Protein AF-A0A167VWB8-F1 (afdb_monomer_lite)

pLDDT: mean 74.45, std 15.97, range [36.44, 98.19]

Sequence (142 aa):
MIPTLVRRLAQPVKEAAIKSAQASNFHQTKKVWPPNFKELSHQQQLRFEKKYKRRVSLANRAPRWEKGVKYAQLATITAALIWLLFYSEFEWWGKKYKPSEEIRRRAQYLFGVMDPDKRYERRKDMVEPASVSSDNKESPSK

Structure (mmCIF, N/CA/C/O backbone):
data_AF-A0A167VWB8-F1
#
_entry.id   AF-A0A167VWB8-F1
#
loop_
_atom_site.group_PDB
_atom_site.id
_atom_site.type_symbol
_atom_site.label_atom_id
_atom_site.label_alt_id
_atom_site.label_comp_id
_atom_site.label_asym_id
_atom_site.label_entity_id
_atom_site.label_seq_id
_atom_site.pdbx_PDB_ins_code
_atom_site.Cartn_x
_atom_site.Cartn_y
_atom_site.Cartn_z
_atom_site.occupancy
_atom_site.B_iso_or_equiv
_atom_site.auth_seq_id
_atom_site.auth_comp_id
_atom_site.auth_asym_id
_atom_site.auth_atom_id
_atom_site.pdbx_PDB_model_num
ATOM 1 N N . MET A 1 1 ? 10.778 -33.734 -0.907 1.00 60.62 1 MET A N 1
ATOM 2 C CA . MET A 1 1 ? 9.979 -32.480 -0.933 1.00 60.62 1 MET A CA 1
ATOM 3 C C . MET A 1 1 ? 8.494 -32.671 -1.287 1.00 60.62 1 MET A C 1
ATOM 5 O O . MET A 1 1 ? 7.759 -31.699 -1.330 1.00 60.62 1 MET A O 1
ATOM 9 N N . ILE A 1 2 ? 8.015 -33.904 -1.480 1.00 66.31 2 ILE A N 1
ATOM 10 C CA . ILE A 1 2 ? 6.607 -34.217 -1.781 1.00 66.31 2 ILE A CA 1
ATOM 11 C C . ILE A 1 2 ? 5.642 -34.105 -0.570 1.00 66.31 2 ILE A C 1
ATOM 13 O O . ILE A 1 2 ? 4.520 -33.635 -0.768 1.00 66.31 2 ILE A O 1
ATOM 17 N N . PRO A 1 3 ? 6.012 -34.432 0.692 1.00 68.50 3 PRO A N 1
ATOM 18 C CA . PRO A 1 3 ? 5.035 -34.424 1.792 1.00 68.50 3 PRO A CA 1
ATOM 19 C C . PRO A 1 3 ? 4.537 -33.014 2.150 1.00 68.50 3 PRO A C 1
ATOM 21 O O . PRO A 1 3 ? 3.423 -32.846 2.646 1.00 68.50 3 PRO A O 1
ATOM 24 N N . THR A 1 4 ? 5.324 -31.977 1.854 1.00 69.12 4 THR A N 1
ATOM 25 C CA . THR A 1 4 ? 4.926 -30.576 2.044 1.00 69.12 4 THR A CA 1
ATOM 26 C C . THR A 1 4 ? 3.908 -30.117 1.001 1.00 69.12 4 THR A C 1
ATOM 28 O O . THR A 1 4 ? 3.025 -29.331 1.340 1.00 69.12 4 THR A O 1
ATOM 31 N N . LEU A 1 5 ? 3.975 -30.629 -0.233 1.00 70.94 5 LEU A N 1
ATOM 32 C CA . LEU A 1 5 ? 3.001 -30.341 -1.290 1.00 70.94 5 LEU A CA 1
ATOM 33 C C . LEU A 1 5 ? 1.648 -30.988 -0.985 1.00 70.94 5 LEU A C 1
ATOM 35 O O . LEU A 1 5 ? 0.629 -30.305 -1.025 1.00 70.94 5 LEU A O 1
ATOM 39 N N . VAL A 1 6 ? 1.641 -32.256 -0.561 1.00 73.88 6 VAL A N 1
ATOM 40 C CA . VAL A 1 6 ? 0.412 -32.957 -0.141 1.00 73.88 6 VAL A CA 1
ATOM 41 C C . VAL A 1 6 ? -0.236 -32.254 1.053 1.00 73.88 6 VAL A C 1
ATOM 43 O O . VAL A 1 6 ? -1.441 -32.006 1.060 1.00 73.88 6 VAL A O 1
ATOM 46 N N . ARG A 1 7 ? 0.567 -31.839 2.045 1.00 70.81 7 ARG A N 1
ATOM 47 C CA . ARG A 1 7 ? 0.068 -31.082 3.202 1.00 70.81 7 ARG A CA 1
ATOM 48 C C . ARG A 1 7 ? -0.544 -29.738 2.800 1.00 70.81 7 ARG A C 1
ATOM 50 O O . ARG A 1 7 ? -1.544 -29.358 3.399 1.00 70.81 7 ARG A O 1
ATOM 57 N N . ARG A 1 8 ? 0.030 -29.041 1.810 1.00 67.56 8 ARG A N 1
ATOM 58 C CA . ARG A 1 8 ? -0.489 -27.765 1.282 1.00 67.56 8 ARG A CA 1
ATOM 59 C C . ARG A 1 8 ? -1.776 -27.949 0.476 1.00 67.56 8 ARG A C 1
ATOM 61 O O . ARG A 1 8 ? -2.712 -27.190 0.688 1.00 67.56 8 ARG A O 1
ATOM 68 N N . LEU A 1 9 ? -1.865 -28.987 -0.357 1.00 71.56 9 LEU A N 1
ATOM 69 C CA . LEU A 1 9 ? -3.081 -29.325 -1.110 1.00 71.56 9 LEU A CA 1
ATOM 70 C C . LEU A 1 9 ? -4.237 -29.780 -0.203 1.00 71.56 9 LEU A C 1
ATOM 72 O O . LEU A 1 9 ? -5.399 -29.553 -0.522 1.00 71.56 9 LEU A O 1
ATOM 76 N N . ALA A 1 10 ? -3.932 -30.357 0.962 1.00 71.38 10 ALA A N 1
ATOM 77 C CA . ALA A 1 10 ? -4.936 -30.755 1.947 1.00 71.38 10 ALA A CA 1
ATOM 78 C C . ALA A 1 10 ? -5.437 -29.602 2.846 1.00 71.38 10 ALA A C 1
ATOM 80 O O . ALA A 1 10 ? -6.447 -29.765 3.531 1.00 71.38 10 ALA A O 1
ATOM 81 N N . GLN A 1 11 ? -4.760 -28.445 2.882 1.00 71.19 11 GLN A N 1
ATOM 82 C CA . GLN A 1 11 ? -5.212 -27.290 3.673 1.00 71.19 11 GLN A CA 1
ATOM 83 C C . GLN A 1 11 ? -6.559 -26.698 3.221 1.00 71.19 11 GLN A C 1
ATOM 85 O O . GLN A 1 11 ? -7.407 -26.524 4.096 1.00 71.19 11 GLN A O 1
ATOM 90 N N . PRO A 1 12 ? -6.837 -26.457 1.921 1.00 75.50 12 PRO A N 1
ATOM 91 C CA . PRO A 1 12 ? -8.128 -25.903 1.498 1.00 75.50 12 PRO A CA 1
ATOM 92 C C . PRO A 1 12 ? -9.307 -26.827 1.829 1.00 75.50 12 PRO A C 1
ATOM 94 O O . PRO A 1 12 ? -10.365 -26.350 2.229 1.00 75.50 12 PRO A O 1
ATOM 97 N N . VAL A 1 13 ? -9.116 -28.149 1.738 1.00 76.38 13 VAL A N 1
ATOM 98 C CA . VAL A 1 13 ? -10.147 -29.144 2.084 1.00 76.38 13 VAL A CA 1
ATOM 99 C C . VAL A 1 13 ? -10.438 -29.131 3.583 1.00 76.38 13 VAL A C 1
ATOM 101 O O . VAL A 1 13 ? -11.598 -29.136 3.988 1.00 76.38 13 VAL A O 1
ATOM 104 N N . LYS A 1 14 ? -9.399 -29.050 4.423 1.00 76.44 14 LYS A N 1
ATOM 105 C CA . LYS A 1 14 ? -9.564 -28.922 5.878 1.00 76.44 14 LYS A CA 1
ATOM 106 C C . LYS A 1 14 ? -10.263 -27.620 6.256 1.00 76.44 14 LYS A C 1
ATOM 108 O O . LYS A 1 14 ? -11.156 -27.637 7.093 1.00 76.44 14 LYS A O 1
ATOM 113 N N . GLU A 1 15 ? -9.905 -26.506 5.626 1.00 75.06 15 GLU A N 1
ATOM 114 C CA . GLU A 1 15 ? -10.572 -25.222 5.857 1.00 75.06 15 GLU A CA 1
ATOM 115 C C . GLU A 1 15 ? -12.040 -25.241 5.414 1.00 75.06 15 GLU A C 1
ATOM 117 O O . GLU A 1 15 ? -12.893 -24.709 6.121 1.00 75.06 15 GLU A O 1
ATOM 122 N N . ALA A 1 16 ? -12.360 -25.881 4.286 1.00 77.31 16 ALA A N 1
ATOM 123 C CA . ALA A 1 16 ? -13.734 -26.057 3.817 1.00 77.31 16 ALA A CA 1
ATOM 124 C C . ALA A 1 16 ? -14.557 -26.977 4.738 1.00 77.31 16 ALA A C 1
ATOM 126 O O . ALA A 1 16 ? -15.712 -26.676 5.048 1.00 77.31 16 ALA A O 1
ATOM 127 N N . ALA A 1 17 ? -13.957 -28.060 5.240 1.00 77.25 17 ALA A N 1
ATOM 128 C CA . ALA A 1 17 ? -14.576 -28.958 6.214 1.00 77.25 17 ALA A CA 1
ATOM 129 C C . ALA A 1 17 ? -14.841 -28.255 7.558 1.00 77.25 17 ALA A C 1
ATOM 131 O O . ALA A 1 17 ? -15.912 -28.393 8.138 1.00 77.25 17 ALA A O 1
ATOM 132 N N . ILE A 1 18 ? -13.904 -27.428 8.031 1.00 74.56 18 ILE A N 1
ATOM 133 C CA . ILE A 1 18 ? -14.086 -26.627 9.249 1.00 74.56 18 ILE A CA 1
ATOM 134 C C . ILE A 1 18 ? -15.188 -25.576 9.049 1.00 74.56 18 ILE A C 1
ATOM 136 O O . ILE A 1 18 ? -16.028 -25.407 9.927 1.00 74.56 18 ILE A O 1
ATOM 140 N N . LYS A 1 19 ? -15.233 -24.899 7.894 1.00 73.25 19 LYS A N 1
ATOM 141 C CA . LYS A 1 19 ? -16.281 -23.911 7.573 1.00 73.25 19 LYS A CA 1
ATOM 142 C C . LYS A 1 19 ? -17.673 -24.542 7.476 1.00 73.25 19 LYS A C 1
ATOM 144 O O . LYS A 1 19 ? -18.631 -23.961 7.975 1.00 73.25 19 LYS A O 1
ATOM 149 N N . SER A 1 20 ? -17.791 -25.728 6.878 1.00 71.38 20 SER A N 1
ATOM 150 C CA . SER A 1 20 ? -19.065 -26.461 6.787 1.00 71.38 20 SER A CA 1
ATOM 151 C C . SER A 1 20 ? -19.512 -27.031 8.137 1.00 71.38 20 SER A C 1
ATOM 153 O O . SER A 1 20 ? -20.681 -26.904 8.487 1.00 71.38 20 SER A O 1
ATOM 155 N N . ALA A 1 21 ? -18.589 -27.548 8.953 1.00 67.62 21 ALA A N 1
ATOM 156 C CA . ALA A 1 21 ? -18.888 -27.987 10.319 1.00 67.62 21 ALA A CA 1
ATOM 157 C C . ALA A 1 21 ? -19.244 -26.822 11.266 1.00 67.62 21 ALA A C 1
ATOM 159 O O . ALA A 1 21 ? -20.027 -26.989 12.202 1.00 67.62 21 ALA A O 1
ATOM 160 N N . GLN A 1 22 ? -18.694 -25.627 11.032 1.00 64.19 22 GLN A N 1
ATOM 161 C CA . GLN A 1 22 ? -19.114 -24.399 11.716 1.00 64.19 22 GLN A CA 1
ATOM 162 C C . GLN A 1 22 ? -20.498 -23.938 11.247 1.00 64.19 22 GLN A C 1
ATOM 164 O O . GLN A 1 22 ? -21.268 -23.440 12.063 1.00 64.19 22 GLN A O 1
ATOM 169 N N . ALA A 1 23 ? -20.839 -24.160 9.972 1.00 65.12 23 ALA A N 1
ATOM 170 C CA . ALA A 1 23 ? -22.150 -23.822 9.431 1.00 65.12 23 ALA A CA 1
ATOM 171 C C . ALA A 1 23 ? -23.291 -24.644 10.048 1.00 65.12 23 ALA A C 1
ATOM 173 O O . ALA A 1 23 ? -24.382 -24.120 10.260 1.00 65.12 23 ALA A O 1
ATOM 174 N N . SER A 1 24 ? -23.033 -25.910 10.383 1.00 69.94 24 SER A N 1
ATOM 175 C CA . SER A 1 24 ? -24.018 -26.790 11.022 1.00 69.94 24 SER A CA 1
ATOM 176 C C . SER A 1 24 ? -24.162 -26.576 12.534 1.00 69.94 24 SER A C 1
ATOM 178 O O . SER A 1 24 ? -25.145 -27.023 13.112 1.00 69.94 24 SER A O 1
ATOM 180 N N . ASN A 1 25 ? -23.203 -25.906 13.187 1.00 61.91 25 ASN A N 1
ATOM 181 C CA . ASN A 1 25 ? -23.147 -25.727 14.645 1.00 61.91 25 ASN A CA 1
ATOM 182 C C . ASN A 1 25 ? -23.121 -24.242 15.049 1.00 61.91 25 ASN A C 1
ATOM 184 O O . ASN A 1 25 ? -22.355 -23.833 15.927 1.00 61.91 25 ASN A O 1
ATOM 188 N N . PHE A 1 26 ? -23.940 -23.400 14.418 1.00 65.69 26 PHE A N 1
ATOM 189 C CA . PHE A 1 26 ? -24.116 -22.031 14.896 1.00 65.69 26 PHE A CA 1
ATOM 190 C C . PHE A 1 26 ? -24.963 -22.031 16.170 1.00 65.69 26 PHE A C 1
ATOM 192 O O . PHE A 1 26 ? -26.190 -21.950 16.128 1.00 65.69 26 PHE A O 1
ATOM 199 N N . HIS A 1 27 ? -24.308 -22.077 17.330 1.00 69.12 27 HIS A N 1
ATOM 200 C CA . HIS A 1 27 ? -24.949 -21.633 18.562 1.00 69.12 27 HIS A CA 1
ATOM 201 C C . HIS A 1 27 ? -25.431 -20.199 18.347 1.00 69.12 27 HIS A C 1
ATOM 203 O O . HIS A 1 27 ? -24.620 -19.301 18.101 1.00 69.12 27 HIS A O 1
ATOM 209 N N . GLN A 1 28 ? -26.747 -19.988 18.424 1.00 68.88 28 GLN A N 1
ATOM 210 C CA . GLN A 1 28 ? -27.326 -18.653 18.358 1.00 68.88 28 GLN A CA 1
ATOM 211 C C . GLN A 1 28 ? -26.624 -17.783 19.401 1.00 68.88 28 GLN A C 1
ATOM 213 O O . GLN A 1 28 ? -26.596 -18.093 20.596 1.00 68.88 28 GLN A O 1
ATOM 218 N N . THR A 1 29 ? -25.974 -16.718 18.940 1.00 70.50 29 THR A N 1
ATOM 219 C CA . THR A 1 29 ? -25.264 -15.809 19.831 1.00 70.50 29 THR A CA 1
ATOM 220 C C . THR A 1 29 ? -26.277 -15.204 20.790 1.00 70.50 29 THR A C 1
ATOM 222 O O . THR A 1 29 ? -27.188 -14.509 20.351 1.00 70.50 29 THR A O 1
ATOM 225 N N . LYS A 1 30 ? -26.089 -15.406 22.102 1.00 75.00 30 LYS A N 1
ATOM 226 C CA . LYS A 1 30 ? -26.964 -14.835 23.148 1.00 75.00 30 LYS A CA 1
ATOM 227 C C . LYS A 1 30 ? -27.157 -13.316 23.022 1.00 75.00 30 LYS A C 1
ATOM 229 O O . LYS A 1 30 ? -28.096 -12.763 23.579 1.00 75.00 30 LYS A O 1
ATOM 234 N N . LYS A 1 31 ? -26.242 -12.634 22.326 1.00 77.62 31 LYS A N 1
ATOM 235 C CA . LYS A 1 31 ? -26.277 -11.201 22.059 1.00 77.62 31 LYS A CA 1
ATOM 236 C C . LYS A 1 31 ? -26.300 -10.956 20.553 1.00 77.62 31 LYS A C 1
ATOM 238 O O . LYS A 1 31 ? -25.361 -11.354 19.868 1.00 77.62 31 LYS A O 1
ATOM 243 N N . VAL A 1 32 ? -27.335 -10.266 20.074 1.00 77.62 32 VAL A N 1
ATOM 244 C CA . VAL A 1 32 ? -27.423 -9.802 18.684 1.00 77.62 32 VAL A CA 1
ATOM 245 C C . VAL A 1 32 ? -26.295 -8.802 18.429 1.00 77.62 32 VAL A C 1
ATOM 247 O O . VAL A 1 32 ? -26.102 -7.839 19.176 1.00 77.62 32 VAL A O 1
ATOM 250 N N . TRP A 1 33 ? -25.506 -9.076 17.398 1.00 76.56 33 TRP A N 1
ATOM 251 C CA . TRP A 1 33 ? -24.496 -8.175 16.859 1.00 76.56 33 TRP A CA 1
ATOM 252 C C . TRP A 1 33 ? -24.957 -7.747 15.463 1.00 76.56 33 TRP A C 1
ATOM 254 O O . TRP A 1 33 ? -25.432 -8.615 14.732 1.00 76.56 33 TRP A O 1
ATOM 264 N N . PRO A 1 34 ? -24.793 -6.485 15.032 1.00 81.25 34 PRO A N 1
ATOM 265 C CA . PRO A 1 34 ? -24.220 -5.325 15.722 1.00 81.25 34 PRO A CA 1
ATOM 266 C C . PRO A 1 34 ? -25.201 -4.640 16.699 1.00 81.25 34 PRO A C 1
ATOM 268 O O . PRO A 1 34 ? -26.410 -4.712 16.510 1.00 81.25 34 PRO A O 1
ATOM 271 N N . PRO A 1 35 ? -24.700 -3.952 17.743 1.00 84.62 35 PRO A N 1
ATOM 272 C CA . PRO A 1 35 ? -25.546 -3.133 18.606 1.00 84.62 35 PRO A CA 1
ATOM 273 C C . PRO A 1 35 ? -26.046 -1.884 17.862 1.00 84.62 35 PRO A C 1
ATOM 275 O O . PRO A 1 35 ? -25.290 -1.268 17.107 1.00 84.62 35 PRO A O 1
ATOM 278 N N . ASN A 1 36 ? -27.291 -1.472 18.118 1.00 87.62 36 ASN A N 1
ATOM 279 C CA . ASN A 1 36 ? -27.880 -0.254 17.553 1.00 87.62 36 ASN A CA 1
ATOM 280 C C . ASN A 1 36 ? -27.191 0.997 18.114 1.00 87.62 36 ASN A C 1
ATOM 282 O O . ASN A 1 36 ? -27.569 1.511 19.161 1.00 87.62 36 ASN A O 1
ATOM 286 N N . PHE A 1 37 ? -26.184 1.527 17.414 1.00 85.50 37 PHE A N 1
ATOM 287 C CA . PHE A 1 37 ? -25.394 2.669 17.898 1.00 85.50 37 PHE A CA 1
ATOM 288 C C . PHE A 1 37 ? -26.229 3.911 18.239 1.00 85.50 37 PHE A C 1
ATOM 290 O O . PHE A 1 37 ? -25.836 4.656 19.130 1.00 85.50 37 PHE A O 1
ATOM 297 N N . LYS A 1 38 ? -27.380 4.113 17.587 1.00 87.50 38 LYS A N 1
ATOM 298 C CA . LYS A 1 38 ? -28.274 5.261 17.821 1.00 87.50 38 LYS A CA 1
ATOM 299 C C . LYS A 1 38 ? -28.939 5.255 19.202 1.00 87.50 38 LYS A C 1
ATOM 301 O O . LYS A 1 38 ? -29.247 6.319 19.718 1.00 87.50 38 LYS A O 1
ATOM 306 N N . GLU A 1 39 ? -29.129 4.080 19.795 1.00 90.69 39 GLU A N 1
ATOM 307 C CA . GLU A 1 39 ? -29.766 3.911 21.109 1.00 90.69 39 GLU A CA 1
ATOM 308 C C . GLU A 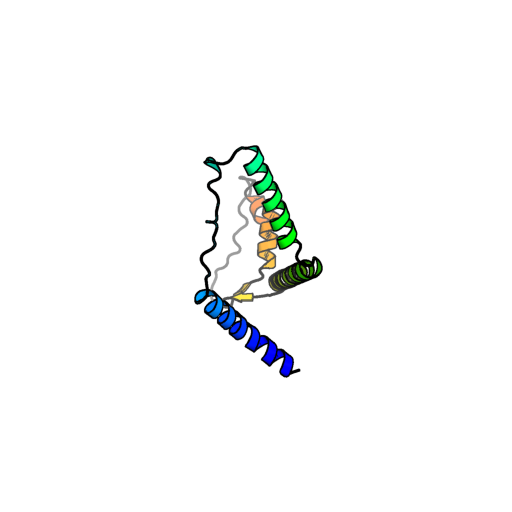1 39 ? -28.748 3.984 22.263 1.00 90.69 39 GLU A C 1
ATOM 310 O O . GLU A 1 39 ? -29.122 4.040 23.432 1.00 90.69 39 GLU A O 1
ATOM 315 N N . LEU A 1 40 ? -27.445 3.969 21.953 1.00 87.62 40 LEU A N 1
ATOM 316 C CA . LEU A 1 40 ? -26.378 3.968 22.950 1.00 87.62 40 LEU A CA 1
ATOM 317 C C . LEU A 1 40 ? -25.995 5.385 23.384 1.00 87.62 40 LEU A C 1
ATOM 319 O O . LEU A 1 40 ? -25.888 6.299 22.569 1.00 87.62 40 LEU A O 1
ATOM 323 N N . SER A 1 41 ? -25.642 5.524 24.665 1.00 94.19 41 SER A N 1
ATOM 324 C CA . SER A 1 41 ? -25.012 6.741 25.185 1.00 94.19 41 SER A CA 1
ATOM 325 C C . SER A 1 41 ? -23.707 7.045 24.440 1.00 94.19 41 SER A C 1
ATOM 327 O O . SER A 1 41 ? -22.932 6.140 24.109 1.00 94.19 41 SER A O 1
ATOM 329 N N . HIS A 1 42 ? -23.414 8.331 24.240 1.00 93.88 42 HIS A N 1
ATOM 330 C CA . HIS A 1 42 ? -22.213 8.792 23.543 1.00 93.88 42 HIS A CA 1
ATOM 331 C C . HIS A 1 42 ? -20.914 8.220 24.143 1.00 93.88 42 HIS A C 1
ATOM 333 O O . HIS A 1 42 ? -20.017 7.780 23.424 1.00 93.88 42 HIS A O 1
ATOM 339 N N . GLN A 1 43 ? -20.835 8.099 25.472 1.00 95.19 43 GLN A N 1
ATOM 340 C CA . GLN A 1 43 ? -19.680 7.482 26.132 1.00 95.19 43 GLN A CA 1
ATOM 341 C C . GLN A 1 43 ? -19.504 6.006 25.745 1.00 95.19 43 GLN A C 1
ATOM 343 O O . GLN A 1 43 ? -18.380 5.525 25.580 1.00 95.19 43 GLN A O 1
ATOM 348 N N . GLN A 1 44 ? -20.603 5.266 25.586 1.00 92.06 44 GLN A N 1
ATOM 349 C CA . GLN A 1 44 ? -20.552 3.865 25.177 1.00 92.06 44 GLN A CA 1
ATOM 350 C C . GLN A 1 44 ? -20.117 3.738 23.715 1.00 92.06 44 GLN A C 1
ATOM 352 O O . GLN A 1 44 ? -19.270 2.893 23.417 1.00 92.06 44 GLN A O 1
ATOM 357 N N . GLN A 1 45 ? -20.622 4.602 22.828 1.00 93.69 45 GLN A N 1
ATOM 358 C CA . GLN A 1 45 ? -20.195 4.664 21.425 1.00 93.69 45 GLN A CA 1
ATOM 359 C C . GLN A 1 45 ? -18.676 4.861 21.315 1.00 93.69 45 GLN A C 1
ATOM 361 O O . GLN A 1 45 ? -18.005 4.054 20.669 1.00 93.69 45 GLN A O 1
ATOM 366 N N . LEU A 1 46 ? -18.109 5.833 22.040 1.00 95.06 46 LEU A N 1
ATOM 367 C CA . LEU A 1 46 ? -16.662 6.091 22.051 1.00 95.06 46 LEU A CA 1
ATOM 368 C C . LEU A 1 46 ? -15.851 4.883 22.551 1.00 95.06 46 LEU A C 1
ATOM 370 O O . LEU A 1 46 ? -14.784 4.565 22.016 1.00 95.06 46 LEU A O 1
ATOM 374 N N . ARG A 1 47 ? -16.351 4.150 23.556 1.00 94.00 47 ARG A N 1
ATOM 375 C CA . ARG A 1 47 ? -15.696 2.917 24.038 1.00 94.00 47 ARG A CA 1
ATOM 376 C C . ARG A 1 47 ? -15.696 1.821 22.974 1.00 94.00 47 ARG A C 1
ATOM 378 O O . ARG A 1 47 ? -14.689 1.117 22.833 1.00 94.00 47 ARG A O 1
ATOM 385 N N . PHE A 1 48 ? -16.791 1.666 22.231 1.00 93.00 48 PHE A N 1
ATOM 386 C CA . PHE A 1 48 ? -16.866 0.713 21.124 1.00 93.00 48 PHE A CA 1
ATOM 387 C C . PHE A 1 48 ? -15.954 1.111 19.972 1.00 93.00 48 PHE A C 1
ATOM 389 O O . PHE A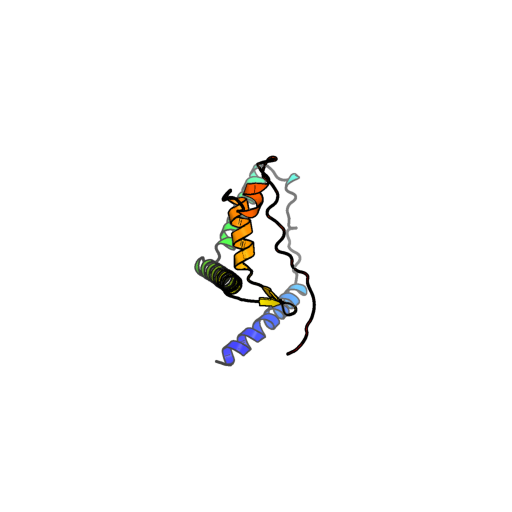 1 48 ? -15.218 0.259 19.479 1.00 93.00 48 PHE A O 1
ATOM 396 N N . GLU A 1 49 ? -15.922 2.390 19.613 1.00 94.38 49 GLU A N 1
ATOM 397 C CA . GLU A 1 49 ? -15.032 2.910 18.580 1.00 94.38 49 GLU A CA 1
ATOM 398 C C . GLU A 1 49 ? -13.561 2.669 18.943 1.00 94.38 49 GLU A C 1
ATOM 400 O O . GLU A 1 49 ? -12.802 2.093 18.158 1.00 94.38 49 GLU A O 1
ATOM 405 N N . LYS A 1 50 ? -13.162 2.998 20.180 1.00 96.31 50 LYS A N 1
ATOM 406 C CA . LYS A 1 50 ? -11.809 2.729 20.691 1.00 96.31 50 LYS A CA 1
ATOM 407 C C . LYS A 1 50 ? -11.473 1.236 20.642 1.00 96.31 50 LYS A C 1
ATOM 409 O O . LYS A 1 50 ? -10.377 0.857 20.220 1.00 96.31 50 LYS A O 1
ATOM 414 N N . LYS A 1 51 ? -12.408 0.368 21.049 1.00 94.75 51 LYS A N 1
ATOM 415 C CA . LYS A 1 51 ? -12.238 -1.094 20.984 1.00 94.75 51 LYS A CA 1
ATOM 416 C C . LYS A 1 51 ? -12.101 -1.579 19.537 1.00 94.75 51 LYS A C 1
ATOM 418 O O . LYS A 1 51 ? -11.240 -2.418 19.274 1.00 94.75 51 LYS A O 1
ATOM 423 N N . TYR A 1 52 ? -12.906 -1.057 18.614 1.00 93.00 52 TYR A N 1
ATOM 424 C CA . TYR A 1 52 ? -12.860 -1.399 17.194 1.00 93.00 52 TYR A CA 1
ATOM 425 C C . TYR A 1 52 ? -11.523 -0.997 16.570 1.00 93.00 52 TYR A C 1
ATOM 427 O O . TYR A 1 52 ? -10.815 -1.861 16.057 1.00 93.00 52 TYR A O 1
ATOM 435 N N . LYS A 1 53 ? -11.109 0.268 16.722 1.00 95.62 53 LYS A N 1
ATOM 436 C CA . LYS A 1 53 ? -9.820 0.779 16.227 1.00 95.62 53 LYS A CA 1
ATOM 437 C C . LYS A 1 53 ? -8.642 -0.059 16.726 1.00 95.62 53 LYS A C 1
ATOM 439 O O . LYS A 1 53 ? -7.764 -0.426 15.947 1.00 95.62 53 LYS A O 1
ATOM 444 N N . ARG A 1 54 ? -8.654 -0.448 18.008 1.00 97.25 54 ARG A N 1
ATOM 445 C CA . ARG A 1 54 ? -7.631 -1.335 18.582 1.00 97.25 54 ARG A CA 1
ATOM 446 C C . ARG A 1 54 ? -7.623 -2.715 17.921 1.00 97.25 54 ARG A C 1
ATOM 448 O O . ARG A 1 54 ? -6.554 -3.219 17.596 1.00 97.25 54 ARG A O 1
ATOM 455 N N . ARG A 1 55 ? -8.792 -3.332 17.723 1.00 94.94 55 ARG A N 1
ATOM 456 C CA . ARG A 1 55 ? -8.901 -4.653 17.080 1.00 94.94 55 ARG A CA 1
ATOM 457 C C . ARG A 1 55 ? -8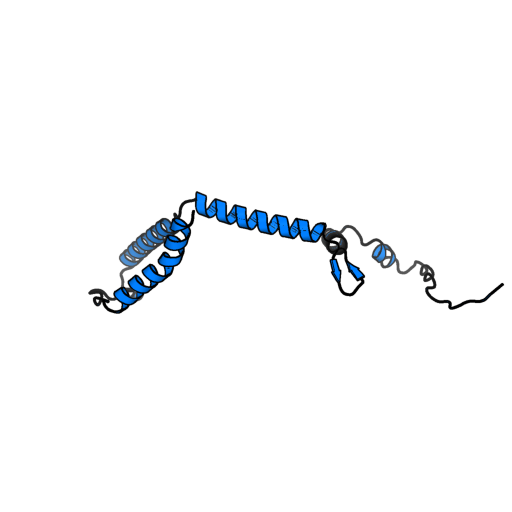.459 -4.616 15.622 1.00 94.94 55 ARG A C 1
ATOM 459 O O . ARG A 1 55 ? -7.707 -5.491 15.219 1.00 94.94 55 ARG A O 1
ATOM 466 N N . VAL A 1 56 ? -8.855 -3.589 14.874 1.00 92.88 56 VAL A N 1
ATOM 467 C CA . VAL A 1 56 ? -8.416 -3.381 13.488 1.00 92.88 56 VAL A CA 1
ATOM 468 C C . VAL A 1 56 ? -6.905 -3.182 13.429 1.00 92.88 56 VAL A C 1
ATOM 470 O O . VAL A 1 56 ? -6.241 -3.810 12.614 1.00 92.88 56 VAL A O 1
ATOM 473 N N . SER A 1 57 ? -6.335 -2.379 14.332 1.00 91.50 57 SER A N 1
ATOM 474 C CA . SER A 1 57 ? -4.884 -2.199 14.424 1.00 91.50 57 SER A CA 1
ATOM 475 C C . SER A 1 57 ? -4.155 -3.519 14.694 1.00 91.50 57 SER A C 1
ATOM 477 O O . SER A 1 57 ? -3.173 -3.811 14.019 1.00 91.50 57 SER A O 1
ATOM 479 N N . LEU A 1 58 ? -4.657 -4.347 15.620 1.00 89.62 58 LEU A N 1
ATOM 480 C CA . LEU A 1 58 ? -4.080 -5.661 15.922 1.00 89.62 58 LEU A CA 1
ATOM 481 C C . LEU A 1 58 ? -4.226 -6.651 14.761 1.00 89.62 58 LEU A C 1
ATOM 483 O O . LEU A 1 58 ? -3.252 -7.314 14.420 1.00 89.62 58 LEU A O 1
ATOM 487 N N . ALA A 1 59 ? -5.396 -6.715 14.122 1.00 87.94 59 ALA A N 1
ATOM 488 C CA . ALA A 1 59 ? -5.623 -7.558 12.948 1.00 87.94 59 ALA A CA 1
ATOM 489 C C . ALA A 1 59 ? -4.708 -7.148 11.781 1.00 87.94 59 ALA A C 1
ATOM 491 O O . ALA A 1 59 ? -4.103 -7.988 11.120 1.00 87.94 59 ALA A O 1
ATOM 492 N N . ASN A 1 60 ? -4.521 -5.841 11.589 1.00 83.50 60 ASN A N 1
ATOM 493 C CA . ASN A 1 60 ? -3.645 -5.291 10.559 1.00 83.50 60 ASN A CA 1
ATOM 494 C C . ASN A 1 60 ? -2.159 -5.287 10.950 1.00 83.50 60 ASN A C 1
ATOM 496 O O . ASN A 1 60 ? -1.316 -4.958 10.109 1.00 83.50 60 ASN A O 1
ATOM 500 N N . ARG A 1 61 ? -1.803 -5.700 12.174 1.00 84.19 61 ARG A N 1
ATOM 501 C CA . ARG A 1 61 ? -0.414 -5.836 12.651 1.00 84.19 61 ARG A CA 1
ATOM 502 C C . ARG A 1 61 ? 0.288 -7.088 12.104 1.00 84.19 61 ARG A C 1
ATOM 504 O O . ARG A 1 61 ? 1.327 -7.469 12.633 1.00 84.19 61 ARG A O 1
ATOM 511 N N . ALA A 1 62 ? -0.256 -7.718 11.057 1.00 69.19 62 ALA A N 1
ATOM 512 C CA . ALA A 1 62 ? 0.374 -8.823 10.333 1.00 69.19 62 ALA A CA 1
ATOM 513 C C . ALA A 1 62 ? 1.898 -8.613 10.158 1.00 69.19 62 ALA A C 1
ATOM 515 O O . ALA A 1 62 ? 2.327 -7.464 9.971 1.00 69.19 62 ALA A O 1
ATOM 516 N N . PRO A 1 63 ? 2.704 -9.695 10.234 1.00 78.81 63 PRO A N 1
ATOM 517 C CA . PRO A 1 63 ? 4.161 -9.623 10.314 1.00 78.81 63 PRO A CA 1
ATOM 518 C C . PRO A 1 63 ? 4.719 -8.741 9.198 1.00 78.81 63 PRO A C 1
ATOM 520 O O . PRO A 1 63 ? 4.450 -8.956 8.016 1.00 78.81 63 PRO A O 1
ATOM 523 N N . ARG A 1 64 ? 5.478 -7.708 9.588 1.00 78.50 64 ARG A N 1
ATOM 524 C CA . ARG A 1 64 ? 5.990 -6.680 8.664 1.00 78.50 64 ARG A CA 1
ATOM 525 C C . ARG A 1 64 ? 6.819 -7.291 7.532 1.00 78.50 64 ARG A C 1
ATOM 527 O O . ARG A 1 64 ? 6.782 -6.775 6.421 1.00 78.50 64 ARG A O 1
ATOM 534 N N . TRP A 1 65 ? 7.496 -8.403 7.817 1.00 84.25 65 TRP A N 1
ATOM 535 C CA . TRP A 1 65 ? 8.296 -9.151 6.855 1.00 84.25 65 TRP A CA 1
ATOM 536 C C . TRP A 1 65 ? 7.474 -9.658 5.666 1.00 84.25 65 TRP A C 1
ATOM 538 O O . TRP A 1 65 ? 7.797 -9.335 4.530 1.00 84.25 65 TRP A O 1
ATOM 548 N N . GLU A 1 66 ? 6.352 -10.338 5.914 1.00 87.56 66 GLU A N 1
ATOM 549 C CA . GLU A 1 66 ? 5.478 -10.865 4.853 1.00 87.56 66 GLU A CA 1
ATOM 550 C C . GLU A 1 66 ? 4.939 -9.756 3.942 1.00 87.56 66 GLU A C 1
ATOM 552 O O . GLU A 1 66 ? 4.864 -9.912 2.724 1.00 87.56 66 GLU A O 1
ATOM 557 N N . LYS A 1 67 ? 4.590 -8.596 4.517 1.00 89.38 67 LYS A N 1
ATOM 558 C CA . LYS A 1 67 ? 4.184 -7.426 3.722 1.00 89.38 67 LYS A CA 1
ATOM 559 C C . LYS A 1 67 ? 5.343 -6.911 2.869 1.00 89.38 67 LYS A C 1
ATOM 561 O O . LYS A 1 67 ? 5.139 -6.616 1.697 1.00 89.38 67 LYS A O 1
ATOM 566 N N . GLY A 1 68 ? 6.543 -6.833 3.445 1.00 92.25 68 GLY A N 1
ATOM 567 C CA . GLY A 1 68 ? 7.761 -6.427 2.744 1.00 92.25 68 GLY A CA 1
ATOM 568 C C . GLY A 1 68 ? 8.081 -7.334 1.558 1.00 92.25 68 GLY A C 1
ATOM 569 O O . GLY A 1 68 ? 8.288 -6.832 0.459 1.00 92.25 68 GLY A O 1
ATOM 570 N N . VAL A 1 69 ? 8.024 -8.657 1.746 1.00 95.12 69 VAL A N 1
ATOM 571 C CA . VAL A 1 69 ? 8.258 -9.636 0.672 1.00 95.12 69 VAL A CA 1
ATOM 572 C C . VAL A 1 69 ? 7.234 -9.478 -0.453 1.00 95.12 69 VAL A C 1
ATOM 574 O O . VAL A 1 69 ? 7.614 -9.465 -1.619 1.00 95.12 69 VAL A O 1
ATOM 577 N N . LYS A 1 70 ? 5.950 -9.277 -0.131 1.00 93.88 70 LYS A N 1
ATOM 578 C CA . LYS A 1 70 ? 4.911 -9.034 -1.148 1.00 93.88 70 LYS A CA 1
ATOM 579 C C . LYS A 1 70 ? 5.163 -7.762 -1.954 1.00 93.88 70 LYS A C 1
ATOM 581 O O . LYS A 1 70 ? 4.997 -7.775 -3.170 1.00 93.88 70 LYS A O 1
ATOM 586 N N . TYR A 1 71 ? 5.583 -6.678 -1.302 1.00 96.31 71 TYR A N 1
ATOM 587 C CA . TYR A 1 71 ? 5.945 -5.449 -2.009 1.00 96.31 71 TYR A CA 1
ATOM 588 C C . TYR A 1 71 ? 7.198 -5.623 -2.860 1.00 96.31 71 TYR A C 1
ATOM 590 O O . TYR A 1 71 ? 7.217 -5.150 -3.990 1.00 96.31 71 TYR A O 1
ATOM 598 N N . ALA A 1 72 ? 8.208 -6.334 -2.359 1.00 97.31 72 ALA A N 1
ATOM 599 C CA . ALA A 1 72 ? 9.404 -6.647 -3.129 1.00 97.31 72 ALA A CA 1
ATOM 600 C C . ALA A 1 72 ? 9.060 -7.482 -4.369 1.00 97.31 72 ALA A C 1
ATOM 602 O O . ALA A 1 72 ? 9.506 -7.147 -5.457 1.00 97.31 72 ALA A O 1
ATOM 603 N N . GLN A 1 73 ? 8.203 -8.500 -4.236 1.00 97.62 73 GLN A N 1
ATOM 604 C CA . GLN A 1 73 ? 7.728 -9.303 -5.364 1.00 97.62 73 GLN A CA 1
ATOM 605 C C . GLN A 1 73 ? 6.965 -8.455 -6.390 1.00 97.62 73 GLN A C 1
ATOM 607 O O . GLN A 1 73 ? 7.169 -8.598 -7.592 1.00 97.62 73 GLN A O 1
ATOM 612 N N . LEU A 1 74 ? 6.094 -7.552 -5.936 1.00 97.94 74 LEU A N 1
ATOM 613 C CA . LEU A 1 74 ? 5.382 -6.652 -6.842 1.00 97.94 74 LEU A CA 1
ATOM 614 C C . LEU A 1 74 ? 6.355 -5.703 -7.552 1.00 97.94 74 LEU A C 1
ATOM 616 O O . LEU A 1 74 ? 6.250 -5.505 -8.762 1.00 97.94 74 LEU A O 1
ATOM 620 N N . ALA A 1 75 ? 7.326 -5.156 -6.820 1.00 98.12 75 ALA A N 1
ATOM 621 C CA . ALA A 1 75 ? 8.345 -4.272 -7.366 1.00 98.12 75 ALA A CA 1
ATOM 622 C C . ALA A 1 75 ? 9.224 -4.990 -8.399 1.00 98.12 75 ALA A C 1
ATOM 624 O O . ALA A 1 75 ? 9.482 -4.424 -9.457 1.00 98.12 75 ALA A O 1
ATOM 625 N N . THR A 1 76 ? 9.629 -6.240 -8.147 1.00 98.19 76 THR A N 1
ATOM 626 C CA . THR A 1 76 ? 10.443 -7.013 -9.096 1.00 98.19 76 THR A CA 1
ATOM 627 C C . THR A 1 76 ? 9.668 -7.371 -10.357 1.00 98.19 76 THR A C 1
ATOM 629 O O . THR A 1 76 ? 10.204 -7.200 -11.447 1.00 98.19 76 THR A O 1
ATOM 632 N N . ILE A 1 77 ? 8.400 -7.787 -10.241 1.00 97.62 77 ILE A N 1
ATOM 633 C CA . ILE A 1 77 ? 7.529 -8.026 -11.405 1.00 97.62 77 ILE A CA 1
ATOM 634 C C . ILE A 1 77 ? 7.376 -6.740 -12.224 1.00 97.62 77 ILE A C 1
ATOM 636 O O . ILE A 1 77 ? 7.545 -6.752 -13.439 1.00 97.62 77 ILE A O 1
ATOM 640 N N . THR A 1 78 ? 7.105 -5.615 -11.562 1.00 97.62 78 THR A N 1
ATOM 641 C CA . THR A 1 78 ? 6.924 -4.321 -12.235 1.00 97.62 78 THR A CA 1
ATOM 642 C C . THR A 1 78 ? 8.209 -3.869 -12.929 1.00 97.62 78 THR A C 1
ATOM 644 O O . THR A 1 78 ? 8.169 -3.464 -14.088 1.00 97.62 78 THR A O 1
ATOM 647 N N . ALA A 1 79 ? 9.362 -3.990 -12.266 1.00 96.38 79 ALA A N 1
ATOM 648 C CA . ALA A 1 79 ? 10.658 -3.669 -12.855 1.00 96.38 79 ALA A CA 1
ATOM 649 C C . ALA A 1 79 ? 10.973 -4.558 -14.066 1.00 96.38 79 ALA A C 1
ATOM 651 O O . ALA A 1 79 ? 11.434 -4.050 -15.086 1.00 96.38 79 ALA A O 1
ATOM 652 N N . ALA A 1 80 ? 10.675 -5.858 -13.988 1.00 95.69 80 ALA A N 1
ATOM 653 C CA . ALA A 1 80 ? 10.853 -6.783 -15.103 1.00 95.69 80 ALA A CA 1
ATOM 654 C C . ALA A 1 80 ? 9.961 -6.419 -16.299 1.00 95.69 80 ALA A C 1
ATOM 656 O O . ALA A 1 80 ? 10.433 -6.447 -17.431 1.00 95.69 80 ALA A O 1
ATOM 657 N N . LEU A 1 81 ? 8.704 -6.024 -16.063 1.00 93.56 81 LEU A N 1
ATOM 658 C CA . LEU A 1 81 ? 7.803 -5.561 -17.124 1.00 93.56 81 LEU A CA 1
ATOM 659 C C . LEU A 1 81 ? 8.297 -4.268 -17.778 1.00 93.56 81 LEU A C 1
ATOM 661 O O . LEU A 1 81 ? 8.267 -4.165 -18.999 1.00 93.56 81 LEU A O 1
ATOM 665 N N . ILE A 1 82 ? 8.776 -3.303 -16.987 1.00 91.06 82 ILE A N 1
ATOM 666 C CA . ILE A 1 82 ? 9.354 -2.058 -17.514 1.00 91.06 82 ILE A CA 1
ATOM 667 C C . ILE A 1 82 ? 10.592 -2.367 -18.354 1.00 91.06 82 ILE A C 1
ATOM 669 O O . ILE A 1 82 ? 10.715 -1.862 -19.465 1.00 91.06 82 ILE A O 1
ATOM 673 N N . TRP A 1 83 ? 11.493 -3.206 -17.841 1.00 89.25 83 TRP A N 1
ATOM 674 C CA . TRP A 1 83 ? 12.701 -3.602 -18.556 1.00 89.25 83 TRP A CA 1
ATOM 675 C C . TRP A 1 83 ? 12.369 -4.327 -19.860 1.00 89.25 83 TRP A C 1
ATOM 677 O O . TRP A 1 83 ? 12.918 -3.974 -20.902 1.00 89.25 83 TRP A O 1
ATOM 687 N N . LEU A 1 84 ? 11.419 -5.269 -19.817 1.00 88.19 84 LEU A N 1
ATOM 688 C CA . LEU A 1 84 ? 10.926 -5.956 -21.003 1.00 88.19 84 LEU A CA 1
ATOM 689 C C . LEU A 1 84 ? 10.405 -4.936 -22.012 1.00 88.19 84 LEU A C 1
ATOM 691 O O . LEU A 1 84 ? 10.932 -4.899 -23.106 1.00 88.19 84 LEU A O 1
ATOM 695 N N . LEU A 1 85 ? 9.473 -4.059 -21.630 1.00 84.19 85 LEU A N 1
ATOM 696 C CA . LEU A 1 85 ? 8.888 -3.043 -22.513 1.00 84.19 85 LEU A CA 1
ATOM 697 C C . LEU A 1 85 ? 9.941 -2.120 -23.157 1.00 84.19 85 LEU A C 1
ATOM 699 O O . LEU A 1 85 ? 9.767 -1.672 -24.289 1.00 84.19 85 LEU A O 1
ATOM 703 N N . PHE A 1 86 ? 11.016 -1.807 -22.430 1.00 80.44 86 PHE A N 1
ATOM 704 C CA . PHE A 1 86 ? 12.054 -0.891 -22.899 1.00 80.44 86 PHE A CA 1
ATOM 705 C C . PHE A 1 86 ? 13.004 -1.530 -23.919 1.00 80.44 86 PHE A C 1
ATOM 707 O O . PHE A 1 86 ? 13.490 -0.834 -24.812 1.00 80.44 86 PHE A O 1
ATOM 714 N N . TYR A 1 87 ? 13.260 -2.835 -23.786 1.00 75.75 87 TYR A N 1
ATOM 715 C CA . TYR A 1 87 ? 14.224 -3.579 -24.605 1.00 75.75 87 TYR A CA 1
ATOM 716 C C . TYR A 1 87 ? 13.584 -4.555 -25.599 1.00 75.75 87 TYR A C 1
ATOM 718 O O . TYR A 1 87 ? 14.265 -5.055 -26.490 1.00 75.75 87 TYR A O 1
ATOM 726 N N . SER A 1 88 ? 12.290 -4.835 -25.479 1.00 73.25 88 SER A N 1
ATOM 727 C CA . SER A 1 88 ? 11.556 -5.671 -26.421 1.00 73.25 88 SER A CA 1
ATOM 728 C C . SER A 1 88 ? 11.308 -4.908 -27.721 1.00 73.25 88 SER A C 1
ATOM 730 O O . SER A 1 88 ? 10.552 -3.934 -27.748 1.00 73.25 88 SER A O 1
ATOM 732 N N . GLU A 1 89 ? 11.897 -5.382 -28.813 1.00 69.00 89 GLU A N 1
ATOM 733 C CA . GLU A 1 89 ? 11.477 -5.019 -30.165 1.00 69.00 89 GLU A CA 1
ATOM 734 C C . GLU A 1 89 ? 10.314 -5.942 -30.542 1.00 69.00 89 GLU A C 1
ATOM 736 O O . GLU A 1 89 ? 10.515 -7.080 -30.962 1.00 69.00 89 GLU A O 1
ATOM 741 N N . PHE A 1 90 ? 9.081 -5.495 -30.298 1.00 70.31 90 PHE A N 1
ATOM 742 C CA . PHE A 1 90 ? 7.904 -6.289 -30.638 1.00 70.31 90 PHE A CA 1
ATOM 743 C C . PHE A 1 90 ? 7.622 -6.154 -32.136 1.00 70.31 90 PHE A C 1
ATOM 745 O O . PHE A 1 90 ? 7.392 -5.058 -32.644 1.00 70.31 90 PHE A O 1
ATOM 752 N N . GLU A 1 91 ? 7.611 -7.271 -32.855 1.00 67.19 91 GLU A N 1
ATOM 753 C CA . GLU A 1 91 ? 7.099 -7.318 -34.222 1.00 67.19 91 GLU A CA 1
ATOM 754 C C . GLU A 1 91 ? 5.602 -7.607 -34.180 1.00 67.19 91 GLU A C 1
ATOM 756 O O . GLU A 1 91 ? 5.171 -8.741 -33.972 1.00 67.19 91 GLU A O 1
ATOM 761 N N . TRP A 1 92 ? 4.794 -6.565 -34.365 1.00 64.50 92 TRP A N 1
ATOM 762 C CA . TRP A 1 92 ? 3.345 -6.705 -34.460 1.00 64.50 92 TRP A CA 1
ATOM 763 C C . TRP A 1 92 ? 2.938 -6.527 -35.929 1.00 64.50 92 TRP A C 1
ATOM 765 O O . TRP A 1 92 ? 3.161 -5.471 -36.518 1.00 64.50 92 TRP A O 1
ATOM 775 N N . TRP A 1 93 ? 2.367 -7.569 -36.548 1.00 63.31 93 TRP A N 1
ATOM 776 C CA . TRP A 1 93 ? 1.935 -7.560 -37.962 1.00 63.31 93 TRP A CA 1
ATOM 777 C C . TRP A 1 93 ? 3.047 -7.197 -38.975 1.00 63.31 93 TRP A C 1
ATOM 779 O O . TRP A 1 93 ? 2.837 -6.425 -39.908 1.00 63.31 93 TRP A O 1
ATOM 789 N N . GLY A 1 94 ? 4.258 -7.735 -38.793 1.00 72.88 94 GLY A N 1
ATOM 790 C CA . GLY A 1 94 ? 5.380 -7.529 -39.725 1.00 72.88 94 GLY A CA 1
ATOM 791 C C . GLY A 1 94 ? 6.009 -6.130 -39.684 1.00 72.88 94 GLY A C 1
ATOM 792 O O . GLY A 1 94 ? 6.905 -5.840 -40.473 1.00 72.88 94 GLY A O 1
ATOM 793 N N . LYS A 1 95 ? 5.575 -5.260 -38.762 1.00 71.19 95 LYS A N 1
ATOM 794 C CA . LYS A 1 95 ? 6.213 -3.968 -38.485 1.00 71.19 95 LYS A CA 1
ATOM 795 C C . LYS A 1 95 ? 7.008 -4.067 -37.184 1.00 71.19 95 LYS A C 1
ATOM 797 O O . LYS A 1 95 ? 6.455 -4.418 -36.143 1.00 71.19 95 LYS A O 1
ATOM 802 N N . LYS A 1 96 ? 8.303 -3.741 -37.242 1.00 70.69 96 LYS A N 1
ATOM 803 C CA . LYS A 1 96 ? 9.166 -3.625 -36.058 1.00 70.69 96 LYS A CA 1
ATOM 804 C C . LYS A 1 96 ? 8.731 -2.411 -35.249 1.00 70.69 96 LYS A C 1
ATOM 806 O O . LYS A 1 96 ? 8.897 -1.280 -35.699 1.00 70.69 96 LYS A O 1
ATOM 811 N N . TYR A 1 97 ? 8.163 -2.646 -34.076 1.00 67.88 97 TYR A N 1
ATOM 812 C CA . TYR A 1 97 ? 7.714 -1.599 -33.176 1.00 67.88 97 TYR A CA 1
ATOM 813 C C . TYR A 1 97 ? 8.655 -1.526 -31.972 1.00 67.88 97 TYR A C 1
ATOM 815 O O . TYR A 1 97 ? 8.919 -2.531 -31.311 1.00 67.88 97 TYR A O 1
ATOM 823 N N . LYS A 1 98 ? 9.180 -0.326 -31.696 1.00 72.62 98 LYS A N 1
ATOM 824 C CA . LYS A 1 98 ? 10.020 -0.039 -30.526 1.00 72.62 98 LYS A CA 1
ATOM 825 C C . LYS A 1 98 ? 9.212 0.814 -29.541 1.00 72.62 98 LYS A C 1
ATOM 827 O O . LYS A 1 98 ? 9.150 2.030 -29.721 1.00 72.62 98 LYS A O 1
ATOM 832 N N . PRO A 1 99 ? 8.595 0.215 -28.503 1.00 68.56 99 PRO A N 1
ATOM 833 C CA . PRO A 1 99 ? 7.719 0.932 -27.570 1.00 68.56 99 PRO A CA 1
ATOM 834 C C . PRO A 1 99 ? 8.413 2.095 -26.844 1.00 68.56 99 PRO A C 1
ATOM 836 O O . PRO A 1 99 ? 7.778 3.084 -26.480 1.00 68.56 99 PRO A O 1
ATOM 839 N N . SER A 1 100 ? 9.728 1.993 -26.636 1.00 72.31 100 SER A N 1
ATOM 840 C CA . SER A 1 100 ? 10.533 3.002 -25.946 1.00 72.31 100 SER A CA 1
ATOM 841 C C . SER A 1 100 ? 10.617 4.335 -26.696 1.00 72.31 100 SER A C 1
ATOM 843 O O . SER A 1 100 ? 10.631 5.378 -26.045 1.00 72.31 100 SER A O 1
ATOM 845 N N . GLU A 1 101 ? 10.602 4.331 -28.031 1.00 76.00 101 GLU A N 1
ATOM 846 C CA . GLU A 1 101 ? 10.669 5.553 -28.848 1.00 76.00 101 GLU A CA 1
ATOM 847 C C . GLU A 1 101 ? 9.403 6.405 -28.695 1.00 76.00 101 GLU A C 1
ATOM 849 O O . GLU A 1 101 ? 9.477 7.620 -28.512 1.00 76.00 101 GLU A O 1
ATOM 854 N N . GLU A 1 102 ? 8.226 5.778 -28.667 1.00 77.12 102 GLU A N 1
ATOM 855 C CA . GLU A 1 102 ? 6.962 6.501 -28.487 1.00 77.12 102 GLU A CA 1
ATOM 856 C C . GLU A 1 102 ? 6.800 7.048 -27.072 1.00 77.12 102 GLU A C 1
ATOM 858 O O . GLU A 1 102 ? 6.348 8.181 -26.885 1.00 77.12 102 GLU A O 1
ATOM 863 N N . ILE A 1 103 ? 7.213 6.274 -26.067 1.00 75.50 103 ILE A N 1
ATOM 864 C CA . ILE A 1 103 ? 7.220 6.724 -24.672 1.00 75.50 103 ILE A CA 1
ATOM 865 C C . ILE A 1 103 ? 8.184 7.900 -24.512 1.00 75.50 103 ILE A C 1
ATOM 867 O O . ILE A 1 103 ? 7.847 8.879 -23.848 1.00 75.50 103 ILE A O 1
ATOM 871 N N . ARG A 1 104 ? 9.354 7.848 -25.159 1.00 72.31 104 ARG A N 1
ATOM 872 C CA . ARG A 1 104 ? 10.342 8.930 -25.140 1.00 72.31 104 ARG A CA 1
ATOM 873 C C . ARG A 1 104 ? 9.817 10.180 -25.837 1.00 72.31 104 ARG A C 1
ATOM 875 O O . ARG A 1 104 ? 9.882 11.249 -25.236 1.00 72.31 104 ARG A O 1
ATOM 882 N N . ARG A 1 105 ? 9.202 10.044 -27.016 1.00 73.56 105 ARG A N 1
ATOM 883 C CA . ARG A 1 105 ? 8.568 11.153 -27.746 1.00 73.56 105 ARG A CA 1
ATOM 884 C C . ARG A 1 105 ? 7.453 11.803 -26.927 1.00 73.56 105 ARG A C 1
ATOM 886 O O . ARG A 1 105 ? 7.375 13.024 -26.822 1.00 73.56 105 ARG A O 1
ATOM 893 N N . ARG A 1 106 ? 6.614 10.993 -26.276 1.00 74.50 106 ARG A N 1
ATOM 894 C CA . ARG A 1 106 ? 5.499 11.482 -25.454 1.00 74.50 106 ARG A CA 1
ATOM 895 C C . ARG A 1 106 ? 5.961 12.106 -24.140 1.00 74.50 106 ARG A C 1
ATOM 897 O O . ARG A 1 106 ? 5.386 13.105 -23.718 1.00 74.50 106 ARG A O 1
ATOM 904 N N . ALA A 1 107 ? 7.011 11.567 -23.522 1.00 76.75 107 ALA A N 1
ATOM 905 C CA . ALA A 1 107 ? 7.659 12.173 -22.367 1.00 76.75 107 ALA A CA 1
ATOM 906 C C . ALA A 1 107 ? 8.317 13.508 -22.744 1.00 76.75 107 ALA A C 1
ATOM 908 O O . ALA A 1 107 ? 8.099 14.494 -22.055 1.00 76.75 107 ALA A O 1
ATOM 909 N N . GLN A 1 108 ? 9.048 13.581 -23.858 1.00 70.69 108 GLN A N 1
ATOM 910 C CA . GLN A 1 108 ? 9.636 14.830 -24.360 1.00 70.69 108 GLN A CA 1
ATOM 911 C C . GLN A 1 108 ? 8.565 15.900 -24.613 1.00 70.69 108 GLN A C 1
ATOM 913 O O . GLN A 1 108 ? 8.733 17.035 -24.170 1.00 70.69 108 GLN A O 1
ATOM 918 N N . TYR A 1 109 ? 7.429 15.516 -25.203 1.00 69.56 109 TYR A N 1
ATOM 919 C CA . TYR A 1 109 ? 6.263 16.385 -25.377 1.00 69.56 109 TYR A CA 1
ATOM 920 C C . TYR A 1 109 ? 5.679 16.883 -24.041 1.00 69.56 109 TYR A C 1
ATOM 922 O O . TYR A 1 109 ? 5.461 18.081 -23.868 1.00 69.56 109 TYR A O 1
ATOM 930 N N . LEU A 1 110 ? 5.466 15.983 -23.073 1.00 75.88 110 LEU A N 1
ATOM 931 C CA . LEU A 1 110 ? 4.962 16.313 -21.729 1.00 75.88 110 LEU A CA 1
ATOM 932 C C . LEU A 1 110 ? 5.934 17.184 -20.919 1.00 75.88 110 LEU A C 1
ATOM 934 O O . LEU A 1 110 ? 5.496 18.051 -20.169 1.00 75.88 110 LEU A O 1
ATOM 938 N N . PHE A 1 111 ? 7.240 16.971 -21.081 1.00 73.50 111 PHE A N 1
ATOM 939 C CA . PHE A 1 111 ? 8.304 17.717 -20.408 1.00 73.50 111 PHE A CA 1
ATOM 940 C C . PHE A 1 111 ? 8.798 18.935 -21.212 1.00 73.50 111 PHE A C 1
ATOM 942 O O . PHE A 1 111 ? 9.823 19.521 -20.871 1.00 73.50 111 PHE A O 1
ATOM 949 N N . GLY A 1 112 ? 8.072 19.357 -22.254 1.00 64.56 112 GLY A N 1
ATOM 950 C CA . GLY A 1 112 ? 8.321 20.618 -22.964 1.00 64.56 112 GLY A CA 1
ATOM 951 C C . GLY A 1 112 ? 9.601 20.664 -23.808 1.00 64.56 112 GLY A C 1
ATOM 952 O O . GLY A 1 112 ? 9.993 21.739 -24.265 1.00 64.56 112 GLY A O 1
ATOM 953 N N . VAL A 1 113 ? 10.251 19.524 -24.052 1.00 67.06 113 VAL A N 1
ATOM 954 C CA . VAL A 1 113 ? 11.374 19.426 -24.991 1.00 67.06 113 VAL A CA 1
ATOM 955 C C . VAL A 1 113 ? 10.772 19.301 -26.391 1.00 67.06 113 VAL A C 1
ATOM 957 O O . VAL A 1 113 ? 10.121 18.311 -26.704 1.00 67.06 113 VAL A O 1
ATOM 960 N N . MET A 1 114 ? 10.917 20.353 -27.200 1.00 58.66 114 MET A N 1
ATOM 961 C CA . MET A 1 114 ? 10.201 20.531 -28.469 1.00 58.66 114 MET A CA 1
ATOM 962 C C . MET A 1 114 ? 10.289 19.324 -29.416 1.00 58.66 114 MET A C 1
ATOM 964 O O . MET A 1 114 ? 11.387 18.852 -29.706 1.00 58.66 114 MET A O 1
ATOM 968 N N . ASP A 1 115 ? 9.143 18.912 -29.974 1.00 59.66 115 ASP A N 1
ATOM 969 C CA . ASP A 1 115 ? 9.089 18.087 -31.189 1.00 59.66 115 ASP A CA 1
ATOM 970 C C . ASP A 1 115 ? 9.860 18.841 -32.296 1.00 59.66 115 ASP A C 1
ATOM 972 O O . ASP A 1 115 ? 9.470 19.969 -32.631 1.00 59.66 115 ASP A O 1
ATOM 976 N N . PRO A 1 116 ? 10.939 18.278 -32.871 1.00 65.62 116 PRO A N 1
ATOM 977 C CA . PRO A 1 116 ? 11.670 18.922 -33.963 1.00 65.62 116 PRO A CA 1
ATOM 978 C C . PRO A 1 116 ? 10.757 19.215 -35.165 1.00 65.62 116 PRO A C 1
ATOM 980 O O . PRO A 1 116 ? 10.906 20.264 -35.787 1.00 65.62 116 PRO A O 1
ATOM 983 N N . ASP A 1 117 ? 9.746 18.375 -35.404 1.00 62.00 117 ASP A N 1
ATOM 984 C CA . ASP A 1 117 ? 8.781 18.517 -36.503 1.00 62.00 117 ASP A CA 1
ATOM 985 C C . ASP A 1 117 ? 7.819 19.703 -36.299 1.00 62.00 117 ASP A C 1
ATOM 987 O O . ASP A 1 117 ? 7.476 20.413 -37.241 1.00 62.00 117 ASP A O 1
ATOM 991 N N . LYS A 1 118 ? 7.434 19.999 -35.049 1.00 58.94 118 LYS A N 1
ATOM 992 C CA . LYS A 1 118 ? 6.536 21.125 -34.718 1.00 58.94 118 LYS A CA 1
ATOM 993 C C . LYS A 1 118 ? 7.257 22.462 -34.575 1.00 58.94 118 LYS A C 1
ATOM 995 O O . LYS A 1 118 ? 6.627 23.502 -34.379 1.00 58.94 118 LYS A O 1
ATOM 1000 N N . ARG A 1 119 ? 8.589 22.462 -34.683 1.00 56.94 119 ARG A N 1
ATOM 1001 C CA . ARG A 1 119 ? 9.415 23.676 -34.643 1.00 56.94 119 ARG A CA 1
ATOM 1002 C C . ARG A 1 119 ? 9.110 24.615 -35.814 1.00 56.94 119 ARG A C 1
ATOM 1004 O O . ARG A 1 119 ? 9.279 25.825 -35.672 1.00 56.94 119 ARG A O 1
ATOM 1011 N N . TYR A 1 120 ? 8.615 24.061 -36.918 1.00 55.06 120 TYR A N 1
ATOM 1012 C CA . TYR A 1 120 ? 8.286 24.778 -38.148 1.00 55.06 120 TYR A CA 1
ATOM 1013 C C . TYR A 1 120 ? 6.846 25.315 -38.169 1.00 55.06 120 TYR A C 1
ATOM 1015 O O . TYR A 1 120 ? 6.601 26.340 -38.792 1.00 55.06 120 TYR A O 1
ATOM 1023 N N . GLU A 1 121 ? 5.919 24.738 -37.394 1.00 59.06 121 GLU A N 1
ATOM 1024 C CA . GLU A 1 121 ? 4.524 25.218 -37.317 1.00 59.06 121 GLU A CA 1
ATOM 1025 C C . GLU A 1 121 ? 4.389 26.589 -36.624 1.00 59.06 121 GLU A C 1
ATOM 1027 O O . GLU A 1 121 ? 3.418 27.312 -36.838 1.00 59.06 121 GLU A O 1
ATOM 1032 N N . ARG A 1 122 ? 5.368 26.986 -35.795 1.00 56.12 122 ARG A N 1
ATOM 1033 C CA . ARG A 1 122 ? 5.338 28.271 -35.067 1.00 56.12 122 ARG A CA 1
ATOM 1034 C C . ARG A 1 122 ? 5.712 29.479 -35.945 1.00 56.12 122 ARG A C 1
ATOM 1036 O O . ARG A 1 122 ? 5.541 30.613 -35.506 1.00 56.12 122 ARG A O 1
ATOM 1043 N N . ARG A 1 123 ? 6.208 29.267 -37.169 1.00 52.94 123 ARG A N 1
ATOM 1044 C CA . ARG A 1 123 ? 6.428 30.334 -38.157 1.00 52.94 123 ARG A CA 1
ATOM 1045 C C . ARG A 1 123 ? 5.467 30.124 -39.322 1.00 52.94 123 ARG A C 1
ATOM 1047 O O . ARG A 1 123 ? 5.649 29.196 -40.096 1.00 52.94 123 ARG A O 1
ATOM 1054 N N . LYS A 1 124 ? 4.496 31.024 -39.491 1.00 55.62 124 LYS A N 1
ATOM 1055 C CA . LYS A 1 124 ? 3.620 31.066 -40.678 1.00 55.62 124 LYS A CA 1
ATOM 1056 C C . LYS A 1 124 ? 4.368 31.413 -41.980 1.00 55.62 124 LYS A C 1
ATOM 1058 O O . LYS A 1 124 ? 3.757 31.398 -43.041 1.00 55.62 124 LYS A O 1
ATOM 1063 N N . ASP A 1 125 ? 5.673 31.684 -41.895 1.00 62.72 125 ASP A N 1
ATOM 1064 C CA . ASP A 1 125 ? 6.436 32.367 -42.943 1.00 62.72 125 ASP A CA 1
ATOM 1065 C C . ASP A 1 125 ? 7.566 31.506 -43.544 1.00 62.72 125 ASP A C 1
ATOM 1067 O O . ASP A 1 125 ? 8.390 32.023 -44.296 1.00 62.72 125 ASP A O 1
ATOM 1071 N N . MET A 1 126 ? 7.667 30.211 -43.216 1.00 53.72 126 MET A N 1
ATOM 1072 C CA . MET A 1 126 ? 8.646 29.326 -43.864 1.00 53.72 126 MET A CA 1
ATOM 1073 C C . MET A 1 126 ? 7.998 28.503 -44.973 1.00 53.72 126 MET A C 1
ATOM 1075 O O . MET A 1 126 ? 7.050 27.759 -44.741 1.00 53.72 126 MET A O 1
ATOM 1079 N N . VAL A 1 127 ? 8.564 28.652 -46.171 1.00 58.28 127 VAL A N 1
ATOM 1080 C CA . VAL A 1 127 ? 8.320 27.820 -47.351 1.00 58.28 127 VAL A CA 1
ATOM 1081 C C . VAL A 1 127 ? 8.466 26.346 -46.973 1.00 58.28 127 VAL A C 1
ATOM 1083 O O . VAL A 1 127 ? 9.439 25.950 -46.328 1.00 58.28 127 VAL A O 1
ATOM 1086 N N . GLU A 1 128 ? 7.464 25.566 -47.367 1.00 55.44 128 GLU A N 1
ATOM 1087 C CA . GLU A 1 128 ? 7.362 24.121 -47.192 1.00 55.44 128 GLU A CA 1
ATOM 1088 C C . GLU A 1 128 ? 8.651 23.433 -47.683 1.00 55.44 128 GLU A C 1
ATOM 1090 O O . GLU A 1 128 ? 9.077 23.682 -48.817 1.00 55.44 128 GLU A O 1
ATOM 1095 N N . PRO A 1 129 ? 9.328 22.594 -46.872 1.00 51.28 129 PRO A N 1
ATOM 1096 C CA . PRO A 1 129 ? 10.395 21.772 -47.410 1.00 51.28 129 PRO A CA 1
ATOM 1097 C C . PRO A 1 129 ? 9.745 20.780 -48.366 1.00 51.28 129 PRO A C 1
ATOM 1099 O O . PRO A 1 129 ? 8.877 20.008 -47.956 1.00 51.28 129 PRO A O 1
ATOM 1102 N N . ALA A 1 130 ? 10.160 20.850 -49.633 1.00 47.97 130 ALA A N 1
ATOM 1103 C CA . ALA A 1 130 ? 9.750 19.946 -50.693 1.00 47.97 130 ALA A CA 1
ATOM 1104 C C . ALA A 1 130 ? 9.600 18.531 -50.132 1.00 47.97 130 ALA A C 1
ATOM 1106 O O . ALA A 1 130 ? 10.559 17.944 -49.621 1.00 47.97 130 ALA A O 1
ATOM 1107 N N . SER A 1 131 ? 8.369 18.031 -50.192 1.00 43.56 131 SER A N 1
ATOM 1108 C CA . SER A 1 131 ? 8.056 16.629 -50.006 1.00 43.56 131 SER A CA 1
ATOM 1109 C C . SER A 1 131 ? 9.120 15.812 -50.729 1.00 43.56 131 SER A C 1
ATOM 1111 O O . SER A 1 131 ? 9.299 15.920 -51.942 1.00 43.56 131 SER A O 1
ATOM 1113 N N . VAL A 1 132 ? 9.877 15.025 -49.963 1.00 45.28 132 VAL A N 1
ATOM 1114 C CA . VAL A 1 132 ? 10.701 13.965 -50.532 1.00 45.28 132 VAL A CA 1
ATOM 1115 C C . VAL A 1 132 ? 9.715 13.060 -51.250 1.00 45.28 132 VAL A C 1
ATOM 1117 O O . VAL A 1 132 ? 8.923 12.358 -50.626 1.00 45.28 132 VAL A O 1
ATOM 1120 N N . SER A 1 133 ? 9.709 13.197 -52.569 1.00 39.22 133 SER A N 1
ATOM 1121 C CA . SER A 1 133 ? 8.864 12.506 -53.521 1.00 39.22 133 SER A CA 1
ATOM 1122 C C . SER A 1 133 ? 9.053 11.001 -53.364 1.00 39.22 133 SER A C 1
ATOM 1124 O O . SER A 1 133 ? 9.938 10.400 -53.971 1.00 39.22 133 SER A O 1
ATOM 1126 N N . SER A 1 134 ? 8.217 10.380 -52.542 1.00 46.47 134 SER A N 1
ATOM 1127 C CA . SER A 1 134 ? 7.943 8.955 -52.618 1.00 46.47 134 SER A CA 1
ATOM 1128 C C . SER A 1 134 ? 6.885 8.742 -53.697 1.00 46.47 134 SER A C 1
ATOM 1130 O O . SER A 1 134 ? 5.717 8.570 -53.372 1.00 46.47 134 SER A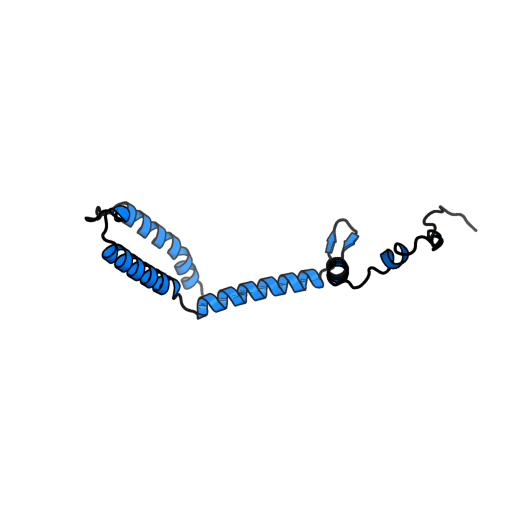 O 1
ATOM 1132 N N . ASP A 1 135 ? 7.285 8.860 -54.964 1.00 40.06 135 ASP A N 1
ATOM 1133 C CA . ASP A 1 135 ? 6.655 8.149 -56.082 1.00 40.06 135 ASP A CA 1
ATOM 1134 C C . ASP A 1 135 ? 7.382 8.446 -57.401 1.00 40.06 135 ASP A C 1
ATOM 1136 O O . ASP A 1 135 ? 7.242 9.521 -57.9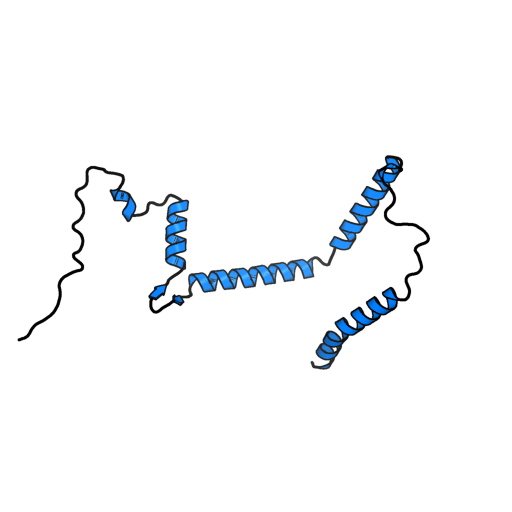81 1.00 40.06 135 ASP A O 1
ATOM 1140 N N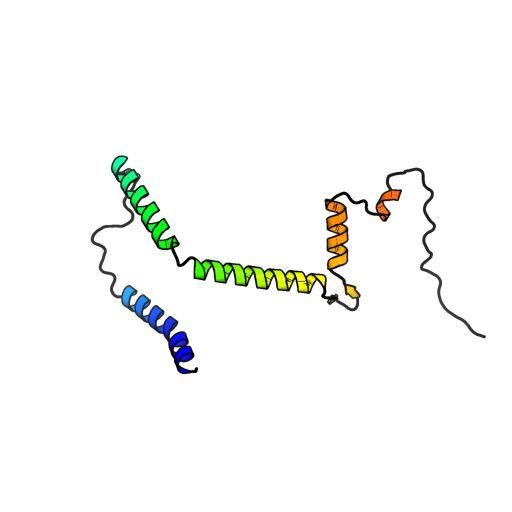 . ASN A 1 136 ? 8.144 7.464 -57.894 1.00 36.44 136 ASN A N 1
ATOM 1141 C CA . ASN A 1 136 ? 8.099 7.088 -59.309 1.00 36.44 136 ASN A CA 1
ATOM 1142 C C . ASN A 1 136 ? 8.748 5.711 -59.544 1.00 36.44 136 ASN A C 1
ATOM 1144 O O . ASN A 1 136 ? 9.965 5.560 -59.554 1.00 36.44 136 ASN A O 1
ATOM 1148 N N . LYS A 1 137 ? 7.862 4.714 -59.645 1.00 41.22 137 LYS A N 1
ATOM 1149 C CA . LYS A 1 137 ? 7.748 3.665 -60.676 1.00 41.22 137 LYS A CA 1
ATOM 1150 C C . LYS A 1 137 ? 9.003 3.186 -61.433 1.00 41.22 137 LYS A C 1
ATOM 1152 O O . LYS A 1 137 ? 9.674 3.958 -62.101 1.00 41.22 137 LYS A O 1
ATOM 1157 N N . GLU A 1 138 ? 9.158 1.858 -61.391 1.00 41.16 138 GLU A N 1
ATOM 1158 C CA . GLU A 1 138 ? 9.436 0.911 -62.497 1.00 41.16 138 GLU A CA 1
ATOM 1159 C C . GLU A 1 138 ? 10.496 1.239 -63.581 1.00 41.16 138 GLU A C 1
ATOM 1161 O O . GLU A 1 138 ? 10.370 2.191 -64.338 1.00 41.16 138 GLU A O 1
ATOM 1166 N N . SER A 1 139 ? 11.489 0.328 -63.666 1.00 41.91 139 SER A N 1
ATOM 1167 C CA . SER A 1 139 ? 12.267 -0.237 -64.807 1.00 41.91 139 SER A CA 1
ATOM 1168 C C . SER A 1 139 ? 12.107 0.364 -66.228 1.00 41.91 139 SER A C 1
ATOM 1170 O O . SER A 1 139 ? 10.976 0.663 -66.600 1.00 41.91 139 SER A O 1
ATOM 1172 N N . PRO A 1 140 ? 13.147 0.402 -67.119 1.00 49.69 140 PRO A N 1
ATOM 1173 C CA . PRO A 1 140 ? 13.863 -0.809 -67.588 1.00 49.69 140 PRO A CA 1
ATOM 1174 C C . PRO A 1 140 ? 15.344 -0.680 -68.069 1.00 49.69 140 PRO A C 1
ATOM 1176 O O . PRO A 1 140 ? 15.862 0.394 -68.349 1.00 49.69 140 PRO A O 1
ATOM 1179 N N . SER A 1 141 ? 15.976 -1.856 -68.192 1.00 43.69 141 SER A N 1
ATOM 1180 C CA . SER A 1 141 ? 16.994 -2.331 -69.158 1.00 43.69 141 SER A CA 1
ATOM 1181 C C . SER A 1 141 ? 18.059 -1.399 -69.770 1.00 43.69 141 SER A C 1
ATOM 1183 O O . SER A 1 141 ? 17.749 -0.535 -70.589 1.00 43.69 141 SER A O 1
ATOM 1185 N N . LYS A 1 142 ? 19.330 -1.787 -69.589 1.00 37.34 142 LYS A N 1
ATOM 1186 C CA . LYS A 1 142 ? 20.258 -2.178 -70.671 1.00 37.34 142 LYS A CA 1
ATOM 1187 C C . LYS A 1 142 ? 21.359 -3.085 -70.132 1.00 37.34 142 LYS A C 1
ATOM 1189 O O . LYS A 1 142 ? 21.777 -2.852 -68.979 1.00 37.34 142 LYS A O 1
#

Foldseek 3Di:
DPVVVVVVVCVVVVVVVVVVVCVVDPPPPPDDPDDPLVPDDPVVNVVVVVVVVVVVCVVVPPPVVVVVVVVVVVVVVVVVVVVCLQPDQDQDPNDRDNNNVVVVVVVCVVVVVDDPVCVVVVDPPDDDDPDPDPDDDDDDDD

Secondary structure (DSSP, 8-state):
-HHHHHHHHHHHHHHHHHHHHHHHT-PPPSS-SS--GGGS-HHHHHHHHHHHHHHHHHHTT--HHHHHHHHHHHHHHHHHHHHHHHH--EEETTEEE-HHHHHHHHHHHHTT---TGGGTTT-TTSPPP-------------

Organism: Cordyceps fumosorosea (strain ARSEF 2679) (NCBI:txid1081104)

Radius of gyration: 33.32 Å; chains: 1; bounding box: 50×67×97 Å